Protein AF-A0A7D5MHV9-F1 (afdb_monomer)

Secondary structure (DSSP, 8-state):
--HHHHHHHHHHT-S------TTSS-SS--GGG--HHHHHHHHHHHHHT-

Sequence (50 aa):
MRKELKVFMEKYGADYILGYTEGANILLPNPKLNITKEVLNRLNESDKKK

Foldseek 3Di:
DDPLVVVVCVVVVHPDDDDDDVPPPPPDDDPVSPCPVVSVVSVVVVVVVD

Solvent-accessible surface area (backbone atoms only — not comparable to full-atom values): 3464 Å² total; per-residue (Å²): 131,62,75,81,55,51,57,53,30,65,76,67,75,41,96,72,82,85,88,83,59,94,91,46,99,64,91,74,78,58,74,91,73,62,52,65,68,61,54,52,53,53,51,54,55,57,56,76,73,107

Mean predicted aligned error: 5.51 Å

Structure (mmCIF, N/CA/C/O backbone):
data_AF-A0A7D5MHV9-F1
#
_entry.id   AF-A0A7D5MHV9-F1
#
loop_
_atom_site.group_PDB
_atom_site.id
_atom_site.type_symbol
_atom_site.label_atom_id
_atom_site.label_alt_id
_atom_site.label_comp_id
_atom_site.label_asym_id
_atom_site.label_entity_id
_atom_site.label_seq_id
_atom_site.pdbx_PDB_ins_code
_atom_site.Cartn_x
_atom_site.Cartn_y
_atom_site.Cartn_z
_atom_site.occupancy
_atom_site.B_iso_or_e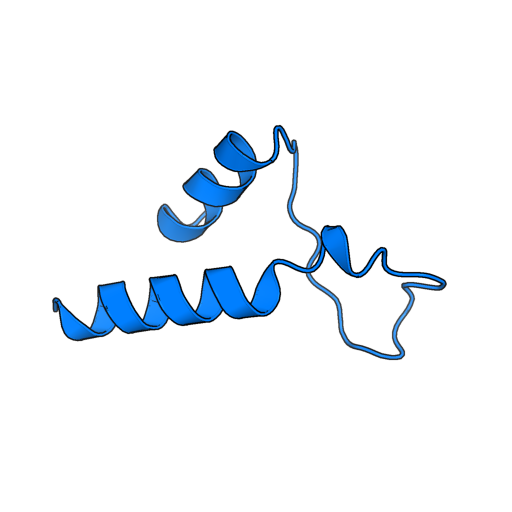quiv
_atom_site.auth_seq_id
_atom_site.auth_comp_id
_atom_site.auth_asym_id
_atom_site.auth_atom_id
_atom_site.pdbx_PDB_model_num
ATOM 1 N N . MET A 1 1 ? -12.642 -5.782 2.313 1.00 59.78 1 MET A N 1
ATOM 2 C CA . MET A 1 1 ? -11.393 -4.999 2.165 1.00 59.78 1 MET A CA 1
ATOM 3 C C . MET A 1 1 ? -11.066 -4.348 3.506 1.00 59.78 1 MET A C 1
ATOM 5 O O . MET A 1 1 ? -11.992 -3.866 4.147 1.00 59.78 1 MET A O 1
ATOM 9 N N . ARG A 1 2 ? -9.810 -4.395 3.973 1.00 73.44 2 ARG A N 1
ATOM 10 C CA . ARG A 1 2 ? -9.409 -3.833 5.280 1.00 73.44 2 ARG A CA 1
ATOM 11 C C . ARG A 1 2 ? -9.623 -2.308 5.313 1.00 73.44 2 ARG A C 1
ATOM 13 O O . ARG A 1 2 ? -9.357 -1.642 4.311 1.00 73.44 2 ARG A O 1
ATOM 20 N N . LYS A 1 3 ? -10.098 -1.756 6.437 1.00 79.19 3 LYS A N 1
ATOM 21 C CA . LYS A 1 3 ? -10.420 -0.317 6.590 1.00 79.19 3 LYS A CA 1
ATOM 22 C C . LYS A 1 3 ? -9.193 0.564 6.333 1.00 79.19 3 LYS A C 1
ATOM 24 O O . LYS A 1 3 ? -9.303 1.656 5.785 1.00 79.19 3 LYS A O 1
ATOM 29 N N . GLU A 1 4 ? -8.027 0.045 6.680 1.00 77.69 4 GLU A N 1
ATOM 30 C CA . GLU A 1 4 ? -6.719 0.674 6.557 1.00 77.69 4 GLU A CA 1
ATOM 31 C C . GLU A 1 4 ? -6.301 0.871 5.093 1.00 77.69 4 GLU A C 1
ATOM 33 O O . GLU A 1 4 ? -5.608 1.837 4.795 1.00 77.69 4 GLU A O 1
ATOM 38 N N . LEU A 1 5 ? -6.760 0.005 4.177 1.00 83.50 5 LEU A N 1
ATOM 39 C CA . LEU A 1 5 ? -6.490 0.108 2.736 1.00 83.50 5 LEU A CA 1
ATOM 40 C C . LEU A 1 5 ? -7.465 1.052 2.023 1.00 83.50 5 LEU A C 1
ATOM 42 O O . LEU A 1 5 ? -7.075 1.739 1.082 1.00 83.50 5 LEU A O 1
ATOM 46 N N . LYS A 1 6 ? -8.713 1.132 2.500 1.00 87.38 6 LYS A N 1
ATOM 47 C CA . LYS A 1 6 ? -9.754 1.982 1.900 1.00 87.38 6 LYS A CA 1
ATOM 48 C C . LYS A 1 6 ? -9.355 3.462 1.868 1.00 87.38 6 LYS A C 1
ATOM 50 O O . LYS A 1 6 ? -9.608 4.145 0.884 1.00 87.38 6 LYS A O 1
ATOM 55 N N . VAL A 1 7 ? -8.657 3.931 2.904 1.00 89.56 7 VAL A N 1
ATOM 56 C CA . VAL A 1 7 ? -8.175 5.320 2.989 1.00 89.56 7 VAL A CA 1
ATOM 57 C C . VAL A 1 7 ? -7.220 5.669 1.844 1.00 89.56 7 VAL A C 1
ATOM 59 O O . VAL A 1 7 ? -7.210 6.803 1.375 1.00 89.56 7 VAL A O 1
ATOM 62 N N . PHE A 1 8 ? -6.434 4.706 1.358 1.00 90.50 8 PHE A N 1
ATOM 63 C CA . PHE A 1 8 ? -5.539 4.938 0.226 1.00 90.50 8 PHE A CA 1
ATOM 64 C C . PHE A 1 8 ? -6.297 4.966 -1.104 1.00 90.50 8 PHE A C 1
ATOM 66 O O . PHE A 1 8 ? -5.972 5.774 -1.963 1.00 90.50 8 PHE A O 1
ATOM 73 N N . MET A 1 9 ? -7.355 4.172 -1.262 1.00 89.06 9 MET A N 1
ATOM 74 C CA . MET A 1 9 ? -8.201 4.257 -2.458 1.00 89.06 9 MET A CA 1
ATOM 75 C C . MET A 1 9 ? -8.856 5.634 -2.591 1.00 89.06 9 MET A C 1
ATOM 77 O O . MET A 1 9 ? -8.790 6.243 -3.653 1.00 89.06 9 MET A O 1
ATOM 81 N N . GLU A 1 10 ? -9.394 6.168 -1.491 1.00 91.00 10 GLU A N 1
ATOM 82 C CA . GLU A 1 10 ? -9.974 7.516 -1.457 1.00 91.00 10 GLU A CA 1
ATOM 83 C C . GLU A 1 10 ? -8.909 8.603 -1.691 1.00 91.00 10 GLU A C 1
ATOM 85 O O . GLU A 1 10 ? -9.120 9.504 -2.499 1.00 91.00 10 GLU A O 1
ATOM 90 N N . LYS A 1 11 ? -7.735 8.496 -1.045 1.00 91.00 11 LYS A N 1
ATOM 91 C CA . LYS A 1 11 ? -6.629 9.467 -1.179 1.00 91.00 11 LYS A CA 1
ATOM 92 C C . LYS A 1 11 ? -6.107 9.583 -2.613 1.00 91.00 11 LYS A C 1
ATOM 94 O O . LYS A 1 11 ? -5.758 10.680 -3.040 1.00 91.00 11 LYS A O 1
ATOM 99 N N . TYR A 1 12 ? -6.007 8.463 -3.325 1.00 90.06 12 TYR A N 1
ATOM 100 C CA . TYR A 1 12 ? -5.444 8.414 -4.677 1.00 90.06 12 TYR A CA 1
ATOM 101 C C . TYR A 1 12 ? -6.513 8.405 -5.779 1.00 90.06 12 TYR A C 1
ATOM 103 O O . TYR A 1 12 ? -6.151 8.357 -6.952 1.00 90.06 12 TYR A O 1
ATOM 111 N N . GLY A 1 13 ? -7.804 8.457 -5.427 1.00 91.19 13 GLY A N 1
ATOM 112 C CA . GLY A 1 13 ? -8.902 8.370 -6.393 1.00 91.19 13 GLY A CA 1
ATOM 113 C C . GLY A 1 13 ? -8.875 7.069 -7.202 1.00 91.19 13 GLY A C 1
ATOM 114 O O . GLY A 1 13 ? -9.107 7.096 -8.406 1.00 91.19 13 GLY A O 1
ATOM 115 N N . ALA A 1 14 ? -8.513 5.955 -6.561 1.00 89.31 14 ALA A N 1
ATOM 116 C CA . ALA A 1 14 ? -8.272 4.675 -7.220 1.00 89.31 14 ALA A CA 1
ATOM 117 C C . ALA A 1 14 ? -9.408 3.675 -6.971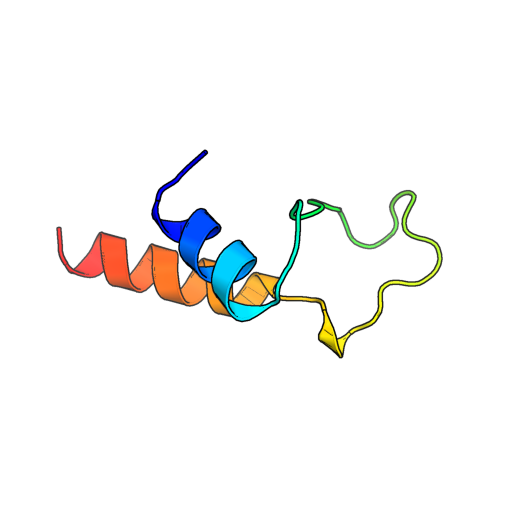 1.00 89.31 14 ALA A C 1
ATOM 119 O O . ALA A 1 14 ? -9.840 3.485 -5.833 1.00 89.31 14 ALA A O 1
ATOM 120 N N . ASP A 1 15 ? -9.816 2.958 -8.019 1.00 90.62 15 ASP A N 1
ATOM 121 C CA . ASP A 1 15 ? -10.836 1.901 -7.936 1.00 90.62 15 ASP A CA 1
ATOM 122 C C . ASP A 1 15 ? -10.298 0.578 -7.374 1.00 90.62 15 ASP A C 1
ATOM 124 O O . ASP A 1 15 ? -11.059 -0.248 -6.869 1.00 90.62 15 ASP A O 1
ATOM 128 N N . TYR A 1 16 ? -8.981 0.363 -7.430 1.00 87.56 16 TYR A N 1
ATOM 129 C CA . TYR A 1 16 ? -8.319 -0.801 -6.842 1.00 87.56 16 TYR A CA 1
ATOM 130 C C . TYR A 1 16 ? -6.846 -0.525 -6.517 1.00 87.56 16 TYR A C 1
ATOM 132 O O . TYR A 1 16 ? -6.219 0.383 -7.059 1.00 87.56 16 TYR A O 1
ATOM 140 N N . ILE A 1 17 ? -6.283 -1.347 -5.628 1.00 88.50 17 ILE A N 1
ATOM 141 C CA . ILE A 1 17 ? -4.851 -1.382 -5.312 1.00 88.50 17 ILE A CA 1
ATOM 142 C C . ILE A 1 17 ? -4.299 -2.705 -5.832 1.00 88.50 17 ILE A 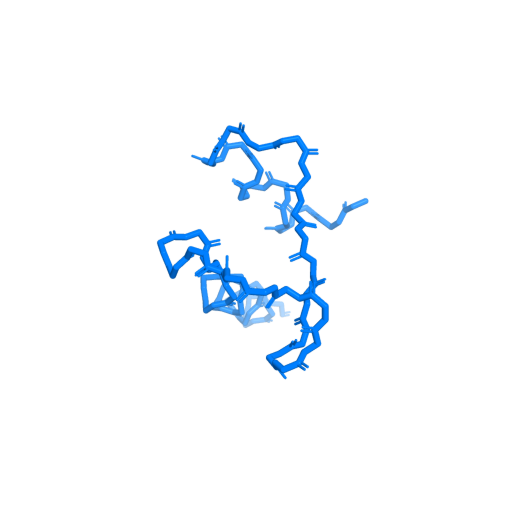C 1
ATOM 144 O O . ILE A 1 17 ? -4.807 -3.771 -5.482 1.00 88.50 17 ILE A O 1
ATOM 148 N N . LEU A 1 18 ? -3.251 -2.637 -6.649 1.00 87.44 18 LEU A N 1
ATOM 149 C CA . LEU A 1 18 ? -2.586 -3.818 -7.184 1.00 87.44 18 LEU A CA 1
ATOM 150 C C . LEU A 1 18 ? -1.435 -4.239 -6.263 1.00 87.44 18 LEU A C 1
ATOM 152 O O . LEU A 1 18 ? -0.467 -3.501 -6.088 1.00 87.44 18 LEU A O 1
ATOM 156 N N . GLY A 1 19 ? -1.536 -5.435 -5.687 1.00 85.06 19 GLY A N 1
ATOM 157 C CA . GLY A 1 19 ? -0.407 -6.083 -5.023 1.00 85.06 19 GLY A CA 1
ATOM 158 C C . GLY A 1 19 ? 0.508 -6.731 -6.058 1.00 85.06 19 GLY A C 1
ATOM 159 O O . GLY A 1 19 ? 0.024 -7.406 -6.964 1.00 85.06 19 GLY A O 1
ATOM 160 N N . TYR A 1 20 ? 1.818 -6.538 -5.929 1.00 81.88 20 TYR A N 1
ATOM 161 C CA . TYR A 1 20 ? 2.794 -7.162 -6.818 1.00 81.88 20 TYR A CA 1
ATOM 162 C C . TYR A 1 20 ? 4.101 -7.481 -6.099 1.00 81.88 20 TYR A C 1
ATOM 164 O O . TYR A 1 20 ? 4.393 -6.936 -5.036 1.0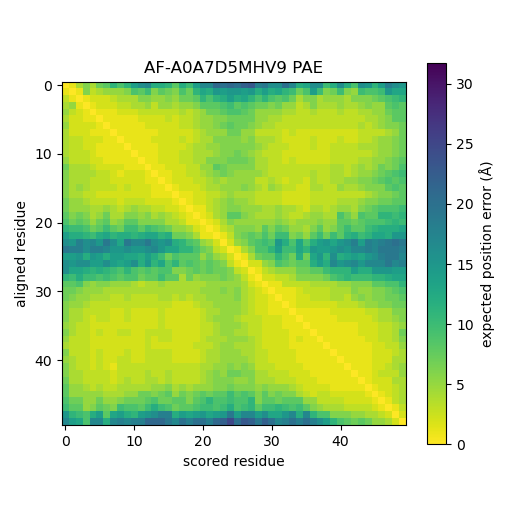0 81.88 20 TYR A O 1
ATOM 172 N N . THR A 1 21 ? 4.887 -8.360 -6.712 1.00 81.12 21 THR A N 1
ATOM 173 C CA . THR A 1 21 ? 6.256 -8.677 -6.302 1.00 81.12 21 THR A CA 1
ATOM 174 C C . THR A 1 21 ? 7.220 -8.045 -7.299 1.00 81.12 21 THR A C 1
ATOM 176 O O . THR A 1 21 ? 6.992 -8.121 -8.508 1.00 81.12 21 THR A O 1
ATOM 179 N N . GLU A 1 22 ? 8.284 -7.403 -6.817 1.00 71.00 22 GLU A N 1
ATOM 180 C CA . GLU A 1 22 ? 9.331 -6.871 -7.695 1.00 71.00 22 GLU A CA 1
ATOM 181 C C . GLU A 1 22 ? 9.934 -8.007 -8.540 1.00 71.00 22 GLU A C 1
ATOM 183 O O . GLU A 1 22 ? 10.265 -9.068 -8.016 1.00 71.00 22 GLU A O 1
ATOM 188 N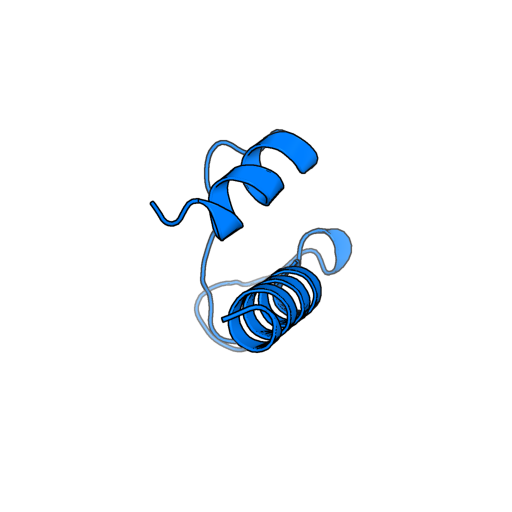 N . GLY A 1 23 ? 10.009 -7.813 -9.861 1.00 70.31 23 GLY A N 1
ATOM 189 C CA . GLY A 1 23 ? 10.435 -8.847 -10.815 1.00 70.31 23 GLY A CA 1
ATOM 190 C C . GLY A 1 23 ? 9.325 -9.777 -11.334 1.00 70.31 23 GLY A C 1
ATOM 191 O O . GLY A 1 23 ? 9.605 -10.618 -12.183 1.00 70.31 23 GLY A O 1
ATOM 192 N N . ALA A 1 24 ? 8.076 -9.635 -10.871 1.00 71.12 24 ALA A N 1
ATOM 193 C CA . ALA A 1 24 ? 6.911 -10.320 -11.447 1.00 71.12 24 ALA A CA 1
ATOM 194 C C . ALA A 1 24 ? 6.337 -9.561 -12.671 1.00 71.12 24 ALA A C 1
ATOM 196 O O . ALA A 1 24 ? 6.952 -8.629 -13.178 1.00 71.12 24 ALA A O 1
ATOM 197 N N . ASN A 1 25 ? 5.129 -9.925 -13.128 1.00 68.25 25 ASN A N 1
ATOM 198 C CA . ASN A 1 25 ? 4.445 -9.430 -14.344 1.00 68.25 25 ASN A CA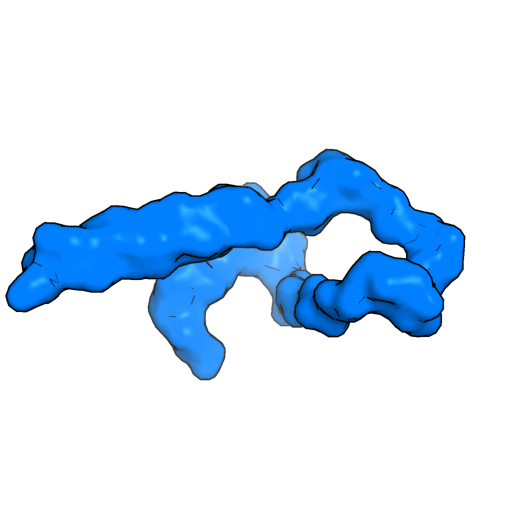 1
ATOM 199 C C . ASN A 1 25 ? 4.168 -7.905 -14.436 1.00 68.25 25 ASN A C 1
ATOM 201 O O . ASN A 1 25 ? 3.436 -7.476 -15.328 1.00 68.25 25 ASN A O 1
ATOM 205 N N . ILE A 1 26 ? 4.720 -7.065 -13.554 1.00 65.81 26 ILE A N 1
ATOM 206 C CA . ILE A 1 26 ? 4.694 -5.611 -13.741 1.00 65.81 26 ILE A CA 1
ATOM 207 C C . ILE A 1 26 ? 5.936 -5.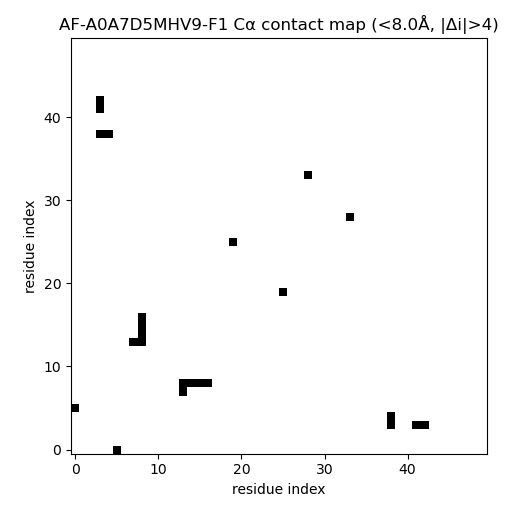197 -14.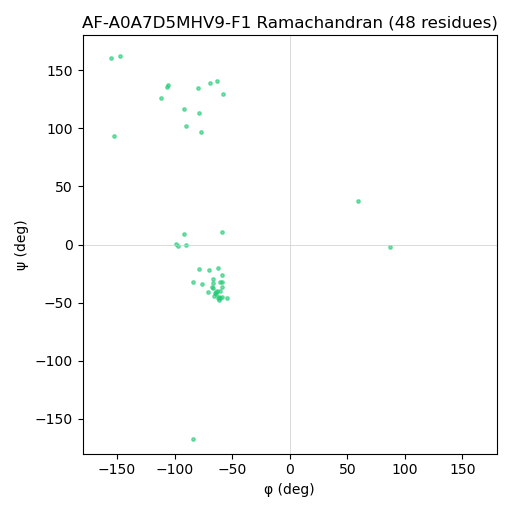526 1.00 65.81 26 ILE A C 1
ATOM 209 O O . ILE A 1 26 ? 7.027 -5.077 -13.979 1.00 65.81 26 ILE A O 1
ATOM 213 N N . LEU A 1 27 ? 5.735 -4.946 -15.819 1.00 66.12 27 LEU A N 1
ATOM 214 C CA . LEU A 1 27 ? 6.795 -4.572 -16.757 1.00 66.12 27 LEU A CA 1
ATOM 215 C C . LEU A 1 27 ? 7.402 -3.189 -16.455 1.00 66.12 27 LEU A C 1
ATOM 217 O O . LEU A 1 27 ? 8.594 -2.997 -16.661 1.00 66.12 27 LEU A O 1
ATOM 221 N N . LEU A 1 28 ? 6.601 -2.239 -15.951 1.00 69.31 28 LEU A N 1
ATOM 222 C CA . LEU A 1 28 ? 7.041 -0.899 -15.536 1.00 69.31 28 LEU A CA 1
ATOM 223 C C . LEU A 1 28 ? 6.122 -0.334 -14.436 1.00 69.31 28 LEU A C 1
ATOM 225 O O . LEU A 1 28 ? 5.089 0.269 -14.744 1.00 69.31 28 LEU A O 1
ATOM 229 N N . PRO A 1 29 ? 6.454 -0.505 -13.144 1.00 76.56 29 PRO A N 1
ATOM 230 C CA . PRO A 1 29 ? 5.735 0.189 -12.085 1.00 76.56 29 PRO A CA 1
ATOM 231 C C . PRO A 1 29 ? 6.051 1.687 -12.145 1.00 76.56 29 PRO A C 1
ATOM 233 O O . PRO A 1 29 ? 7.204 2.078 -12.318 1.00 76.56 29 PRO A O 1
ATOM 236 N N . ASN A 1 30 ? 5.045 2.542 -11.948 1.00 83.00 30 ASN A N 1
ATOM 237 C CA . ASN A 1 30 ? 5.280 3.963 -11.699 1.00 83.00 30 ASN A CA 1
ATOM 238 C C . ASN A 1 30 ? 5.692 4.140 -10.226 1.00 83.00 30 ASN A C 1
ATOM 240 O O . ASN A 1 30 ? 4.842 3.944 -9.351 1.00 83.00 30 ASN A O 1
ATOM 244 N N . PRO A 1 31 ? 6.937 4.555 -9.914 1.00 83.69 31 PRO A N 1
ATOM 245 C CA . PRO A 1 31 ? 7.398 4.672 -8.530 1.00 83.69 31 PRO A CA 1
ATOM 246 C C . PRO A 1 31 ? 6.553 5.633 -7.685 1.00 83.69 31 PRO A C 1
ATOM 248 O O . PRO A 1 31 ? 6.449 5.451 -6.476 1.00 83.69 31 PRO A O 1
ATOM 251 N N . LYS A 1 32 ? 5.897 6.622 -8.311 1.00 86.62 32 LYS A N 1
ATOM 252 C CA . LYS A 1 32 ? 5.010 7.574 -7.619 1.00 86.62 32 LYS A CA 1
ATOM 253 C C . LYS A 1 32 ? 3.709 6.938 -7.119 1.00 86.62 32 LYS A C 1
ATOM 255 O O . LYS A 1 32 ? 3.081 7.490 -6.223 1.00 86.62 32 LYS A O 1
ATOM 260 N N . LEU A 1 33 ? 3.305 5.807 -7.699 1.00 87.69 33 LEU A N 1
ATOM 261 C CA . LEU A 1 33 ? 2.108 5.056 -7.307 1.00 87.69 33 LEU A CA 1
ATOM 262 C C . LEU A 1 33 ? 2.435 3.891 -6.360 1.00 87.69 33 LEU A C 1
ATOM 264 O O . LEU A 1 33 ? 1.531 3.190 -5.911 1.00 87.69 33 LEU A O 1
ATOM 268 N N . ASN A 1 34 ? 3.713 3.676 -6.031 1.00 89.06 34 ASN A N 1
ATOM 269 C CA . ASN A 1 34 ? 4.103 2.666 -5.058 1.00 89.06 34 ASN A CA 1
ATOM 270 C C . ASN A 1 34 ? 3.836 3.171 -3.631 1.00 89.06 34 ASN A C 1
ATOM 272 O O . ASN A 1 34 ? 4.650 3.867 -3.026 1.00 89.06 34 ASN A O 1
ATOM 276 N N . ILE A 1 35 ? 2.692 2.769 -3.083 1.00 90.69 35 ILE A N 1
ATOM 277 C CA . ILE A 1 35 ? 2.238 3.146 -1.737 1.00 90.69 35 ILE A CA 1
ATOM 278 C C . ILE A 1 35 ? 2.659 2.152 -0.643 1.00 90.69 35 ILE A C 1
ATOM 280 O O . ILE A 1 35 ? 2.210 2.264 0.497 1.00 90.69 35 ILE A O 1
ATOM 284 N N . THR A 1 36 ? 3.524 1.179 -0.950 1.00 90.38 36 THR A N 1
ATOM 285 C CA . THR A 1 36 ? 3.865 0.070 -0.037 1.00 90.38 36 THR A CA 1
ATOM 286 C C . THR A 1 36 ? 4.352 0.563 1.328 1.00 90.38 36 THR A C 1
ATOM 288 O O . THR A 1 36 ? 3.877 0.099 2.364 1.00 90.38 36 THR A O 1
ATOM 291 N N . LYS A 1 37 ? 5.257 1.553 1.349 1.00 91.69 37 LYS A N 1
ATOM 292 C CA . LYS A 1 37 ? 5.788 2.123 2.600 1.00 91.69 37 LYS A CA 1
ATOM 293 C C . LYS A 1 37 ? 4.714 2.839 3.423 1.00 91.69 37 LYS A C 1
ATOM 295 O O . LYS A 1 37 ? 4.682 2.682 4.640 1.00 91.69 37 LYS A O 1
ATOM 300 N N . GLU A 1 38 ? 3.829 3.599 2.778 1.00 91.88 38 GLU A N 1
ATOM 301 C CA . GLU A 1 3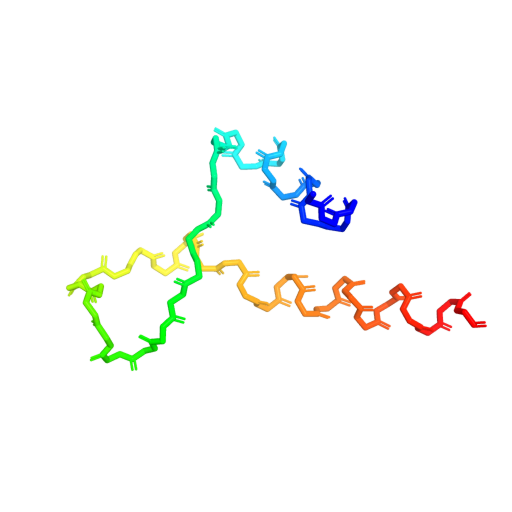8 ? 2.744 4.304 3.475 1.00 91.88 38 GLU A CA 1
ATOM 302 C C . GLU A 1 38 ? 1.762 3.321 4.122 1.00 91.88 38 GLU A C 1
ATOM 304 O O . GLU A 1 38 ? 1.368 3.504 5.276 1.00 91.88 38 GLU A O 1
ATOM 309 N N . VAL A 1 39 ? 1.410 2.252 3.400 1.00 90.50 39 VAL A N 1
ATOM 310 C CA . VAL A 1 39 ? 0.530 1.191 3.906 1.00 90.50 39 VAL A CA 1
ATOM 311 C C . VAL A 1 39 ? 1.158 0.504 5.121 1.00 90.50 39 VAL A C 1
ATOM 313 O O . VAL A 1 39 ? 0.490 0.365 6.147 1.00 90.50 39 VAL A O 1
ATOM 316 N N . LEU A 1 40 ? 2.438 0.123 5.044 1.00 90.88 40 LEU A N 1
ATOM 317 C CA . LEU A 1 40 ? 3.153 -0.522 6.153 1.00 90.88 40 LEU A CA 1
ATOM 318 C C . LEU A 1 40 ? 3.215 0.364 7.401 1.00 90.88 40 LEU A C 1
ATOM 320 O O . LEU A 1 40 ? 2.912 -0.103 8.498 1.00 90.88 40 LEU A O 1
ATOM 324 N N . ASN A 1 41 ? 3.551 1.646 7.242 1.00 92.69 41 ASN A N 1
ATOM 325 C CA . ASN A 1 41 ? 3.613 2.582 8.365 1.00 92.69 41 ASN A CA 1
ATOM 326 C C . ASN A 1 41 ? 2.260 2.693 9.076 1.00 92.69 41 ASN A C 1
ATOM 328 O O . ASN A 1 41 ? 2.195 2.580 10.299 1.00 92.69 41 ASN A O 1
ATOM 332 N N . ARG A 1 42 ? 1.169 2.823 8.313 1.00 88.38 42 ARG A N 1
ATOM 333 C CA . ARG A 1 42 ? -0.183 2.923 8.874 1.00 88.38 42 ARG A CA 1
ATOM 334 C C . ARG A 1 42 ? -0.609 1.658 9.617 1.00 88.38 42 ARG A C 1
ATOM 336 O O . ARG A 1 42 ? -1.249 1.750 10.666 1.00 88.38 42 ARG A O 1
ATOM 343 N N . LEU A 1 43 ? -0.284 0.487 9.072 1.00 87.81 43 LEU A N 1
ATOM 344 C CA . LEU A 1 43 ? -0.569 -0.789 9.728 1.00 87.81 43 LEU A CA 1
ATOM 345 C C . LEU A 1 43 ? 0.189 -0.894 11.055 1.00 87.81 43 LEU A C 1
ATOM 347 O O . LEU A 1 43 ? -0.429 -1.186 12.075 1.00 87.81 43 LEU A O 1
ATOM 351 N N . ASN A 1 44 ? 1.480 -0.555 11.064 1.00 89.81 44 ASN A N 1
ATOM 352 C CA . ASN A 1 44 ? 2.301 -0.566 12.275 1.00 89.81 44 ASN A CA 1
ATOM 353 C C . ASN A 1 44 ? 1.804 0.433 13.334 1.00 89.81 44 ASN A C 1
ATOM 355 O O . ASN A 1 44 ? 1.805 0.130 14.522 1.00 89.81 44 ASN A O 1
ATOM 359 N N . GLU A 1 45 ? 1.372 1.628 12.932 1.00 89.50 45 GLU A N 1
ATOM 360 C CA . GLU A 1 45 ? 0.785 2.611 13.854 1.00 89.50 45 GLU A CA 1
ATOM 361 C C . GLU A 1 45 ? -0.554 2.155 14.435 1.00 89.50 45 GLU A C 1
ATOM 363 O O . GLU A 1 45 ? -0.845 2.431 15.598 1.00 89.50 45 GLU A O 1
ATOM 368 N N . SER A 1 46 ? -1.373 1.478 13.630 1.00 83.12 46 SER A N 1
ATOM 369 C CA . SER A 1 46 ? -2.661 0.943 14.082 1.00 83.12 46 SER A CA 1
ATOM 370 C C . SER A 1 46 ? -2.464 -0.188 15.091 1.00 83.12 46 SER A C 1
ATOM 372 O O . SER A 1 46 ? -3.221 -0.277 16.053 1.00 83.12 46 SER A O 1
ATOM 374 N N . ASP A 1 47 ? -1.429 -1.005 14.897 1.00 82.06 47 ASP A N 1
ATOM 375 C CA . ASP A 1 47 ? -1.073 -2.106 15.795 1.00 82.06 47 ASP A CA 1
ATOM 376 C C . ASP A 1 47 ? -0.501 -1.603 17.129 1.00 82.06 47 ASP A C 1
ATOM 378 O O . ASP A 1 47 ? -0.917 -2.054 18.187 1.00 82.06 47 ASP A O 1
ATOM 382 N N . LYS A 1 48 ? 0.351 -0.567 17.106 1.00 82.69 48 LYS A N 1
ATOM 383 C CA . LYS A 1 48 ? 0.883 0.085 18.323 1.00 82.69 48 LYS A CA 1
ATOM 384 C C . LYS A 1 48 ? -0.178 0.739 19.216 1.00 82.69 48 LYS A C 1
ATOM 386 O O . LYS A 1 48 ? 0.116 1.062 20.362 1.00 82.69 48 LYS A O 1
ATOM 391 N N . LYS A 1 49 ? -1.365 1.031 18.677 1.00 66.81 49 LYS A N 1
ATOM 392 C CA . LYS A 1 49 ? -2.487 1.633 19.420 1.00 66.81 49 LYS A CA 1
ATOM 393 C C . LYS A 1 49 ? -3.409 0.592 20.062 1.00 66.81 49 LYS A C 1
ATOM 395 O O . LYS A 1 49 ? -4.408 0.987 20.664 1.00 66.81 49 LYS A O 1
ATOM 400 N N . LYS A 1 50 ? -3.119 -0.693 19.880 1.00 55.28 50 LYS A N 1
ATOM 401 C CA . LYS A 1 50 ? -3.894 -1.821 20.388 1.00 55.28 50 LYS A CA 1
ATOM 402 C C . LYS A 1 50 ? -3.239 -2.410 21.632 1.00 55.28 50 LYS A C 1
ATOM 404 O O . LYS A 1 50 ? -4.011 -2.903 22.480 1.00 55.28 50 LYS A O 1
#

Radius of gyration: 12.3 Å; Cα contacts (8 Å, |Δi|>4): 12; chains: 1; bounding box: 22×20×37 Å

pLDDT: mean 82.75, std 9.43, range [55.28, 92.69]